Protein AF-A0A7X2PE80-F1 (afdb_monomer_lite)

pLDDT: mean 79.37, std 17.69, range [38.81, 95.81]

Structure (mmCIF, N/CA/C/O backbone):
data_AF-A0A7X2PE80-F1
#
_entry.id   AF-A0A7X2PE80-F1
#
loop_
_atom_site.group_PDB
_atom_site.id
_atom_site.type_symbol
_atom_site.label_atom_id
_atom_site.label_alt_id
_atom_site.label_comp_id
_atom_site.label_asym_id
_atom_site.label_entity_id
_atom_site.label_seq_id
_atom_site.pdbx_PDB_ins_code
_atom_site.Cartn_x
_atom_site.Cartn_y
_atom_site.Cartn_z
_atom_site.occupancy
_atom_site.B_iso_or_equiv
_atom_site.auth_seq_id
_atom_site.auth_comp_id
_atom_site.auth_asym_id
_atom_site.auth_atom_id
_atom_site.pdbx_PDB_model_num
ATOM 1 N N . MET A 1 1 ? -13.802 -3.477 -2.730 1.00 52.91 1 MET A N 1
ATOM 2 C CA . MET A 1 1 ? -12.801 -4.207 -1.923 1.00 52.91 1 MET A CA 1
ATOM 3 C C . MET A 1 1 ? -12.568 -3.412 -0.656 1.00 52.91 1 MET A C 1
ATOM 5 O O . MET A 1 1 ? -12.223 -2.238 -0.759 1.00 52.91 1 MET A O 1
ATOM 9 N N . ASN A 1 2 ? -12.837 -4.025 0.496 1.00 75.94 2 ASN A N 1
ATOM 10 C CA . ASN A 1 2 ? -12.697 -3.391 1.804 1.00 75.94 2 ASN A CA 1
ATOM 11 C C . ASN A 1 2 ? -11.404 -3.899 2.444 1.00 75.94 2 ASN A C 1
ATOM 13 O O . ASN A 1 2 ? -11.182 -5.110 2.486 1.00 75.94 2 ASN A O 1
ATOM 17 N N . TYR A 1 3 ? -10.558 -2.972 2.879 1.00 88.06 3 TYR A N 1
ATOM 18 C CA . TYR A 1 3 ? -9.381 -3.260 3.692 1.00 88.06 3 TYR A CA 1
ATOM 19 C C . TYR A 1 3 ? -9.758 -3.207 5.168 1.00 88.06 3 TYR A C 1
AT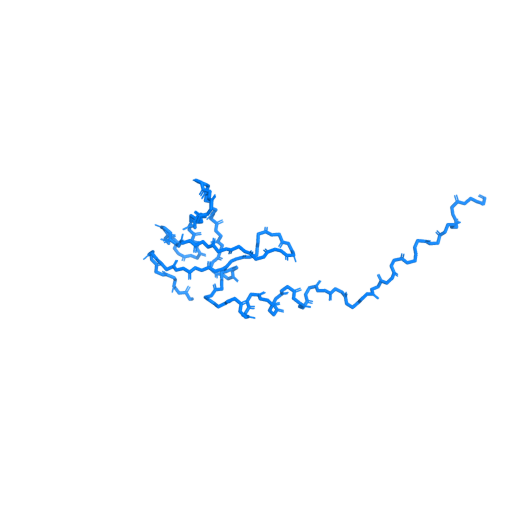OM 21 O O . TYR A 1 3 ? -10.705 -2.509 5.542 1.00 88.06 3 TYR A O 1
ATOM 29 N N . ASN A 1 4 ? -9.003 -3.913 6.002 1.00 91.12 4 ASN A N 1
ATOM 30 C CA . ASN A 1 4 ? -9.199 -3.909 7.444 1.00 91.12 4 ASN A CA 1
ATOM 31 C C . ASN A 1 4 ? -8.143 -3.034 8.126 1.00 91.12 4 ASN A C 1
ATOM 33 O O . ASN A 1 4 ? -6.996 -2.950 7.692 1.00 91.12 4 ASN A O 1
ATOM 37 N N . ILE A 1 5 ? -8.518 -2.387 9.231 1.00 93.06 5 ILE A N 1
ATOM 38 C CA . ILE A 1 5 ? -7.554 -1.668 10.071 1.00 93.06 5 ILE A CA 1
ATOM 39 C C . ILE A 1 5 ? -6.582 -2.694 10.673 1.00 93.06 5 ILE A C 1
ATOM 41 O O . ILE A 1 5 ? -7.007 -3.726 11.185 1.00 93.06 5 ILE A O 1
ATOM 45 N N . GLY A 1 6 ? -5.284 -2.413 10.589 1.00 92.56 6 GLY A N 1
ATOM 46 C CA . GLY A 1 6 ? -4.201 -3.320 10.973 1.00 92.56 6 GLY A CA 1
ATOM 47 C C . GLY A 1 6 ? -3.696 -4.218 9.840 1.00 92.56 6 GLY A C 1
ATOM 48 O O . GLY A 1 6 ? -2.687 -4.894 10.017 1.00 92.56 6 GLY A O 1
ATOM 49 N N . GLU A 1 7 ? -4.344 -4.213 8.671 1.00 93.00 7 GLU A N 1
ATOM 50 C CA . GLU A 1 7 ? -3.906 -5.000 7.516 1.00 93.00 7 GLU A CA 1
ATOM 51 C C . GLU A 1 7 ? -2.624 -4.417 6.905 1.00 93.00 7 GLU A C 1
ATOM 53 O O . GLU A 1 7 ? -2.481 -3.198 6.749 1.00 93.00 7 GLU A O 1
ATOM 58 N N . LEU A 1 8 ? -1.687 -5.300 6.551 1.00 93.25 8 LEU A N 1
ATOM 59 C CA . LEU A 1 8 ? -0.486 -4.942 5.805 1.00 93.25 8 LEU A CA 1
ATOM 60 C C . LEU A 1 8 ? -0.805 -4.906 4.316 1.00 93.25 8 LEU A C 1
ATOM 62 O O . LEU A 1 8 ? -1.289 -5.883 3.750 1.00 93.25 8 LEU A O 1
ATOM 66 N N . VAL A 1 9 ? -0.487 -3.785 3.685 1.00 93.50 9 VAL A N 1
ATOM 67 C CA . VAL A 1 9 ? -0.727 -3.552 2.265 1.00 93.50 9 VAL A CA 1
ATOM 68 C C . VAL A 1 9 ? 0.513 -2.976 1.596 1.00 93.50 9 VAL A C 1
ATOM 70 O O . VAL A 1 9 ? 1.395 -2.390 2.231 1.00 93.50 9 VAL A O 1
ATOM 73 N N . TYR A 1 10 ? 0.557 -3.128 0.283 1.00 92.12 10 TYR A N 1
ATOM 74 C CA . TYR A 1 10 ? 1.555 -2.552 -0.598 1.00 92.12 10 TYR A CA 1
ATOM 75 C C . TYR A 1 10 ? 0.908 -1.473 -1.453 1.00 92.12 10 TYR A C 1
ATOM 77 O O . TYR A 1 10 ? -0.235 -1.601 -1.894 1.00 92.12 10 TYR A O 1
ATOM 85 N N . PHE A 1 11 ? 1.645 -0.404 -1.711 1.00 91.19 11 PHE A N 1
ATOM 86 C CA . PHE A 1 11 ? 1.236 0.632 -2.645 1.00 91.19 11 PHE A CA 1
ATOM 87 C C . PHE A 1 11 ? 2.438 1.096 -3.461 1.00 91.19 11 PHE A C 1
ATOM 89 O O . PHE A 1 11 ? 3.594 0.891 -3.087 1.00 91.19 11 PHE A O 1
ATOM 96 N N . ILE A 1 12 ? 2.145 1.707 -4.600 1.00 88.88 12 ILE A N 1
ATOM 97 C CA . ILE A 1 12 ? 3.147 2.285 -5.489 1.00 88.88 12 ILE A CA 1
ATOM 98 C C . ILE A 1 12 ? 3.314 3.747 -5.063 1.00 88.88 12 ILE A C 1
ATOM 100 O O . ILE A 1 12 ? 2.394 4.544 -5.244 1.00 88.88 12 ILE A O 1
ATOM 104 N N . GLU A 1 13 ? 4.440 4.077 -4.428 1.00 82.69 13 GLU A N 1
ATOM 105 C CA . GLU A 1 13 ? 4.722 5.427 -3.910 1.00 82.69 13 GLU A CA 1
ATOM 106 C C . GLU A 1 13 ? 5.049 6.398 -5.043 1.00 82.69 13 GLU A C 1
ATOM 108 O O . GLU A 1 13 ? 4.509 7.496 -5.111 1.00 82.69 13 GLU A O 1
ATOM 113 N N . ASN A 1 14 ? 5.875 5.933 -5.973 1.00 74.56 14 ASN A N 1
ATOM 114 C CA . ASN A 1 14 ? 6.195 6.579 -7.238 1.00 74.56 14 ASN A CA 1
ATOM 115 C C . ASN A 1 14 ? 6.067 5.528 -8.338 1.00 74.56 14 ASN A C 1
ATOM 117 O O . ASN A 1 14 ? 6.164 4.345 -8.028 1.00 74.56 14 ASN A O 1
ATOM 121 N N . ASN A 1 15 ? 5.938 5.929 -9.608 1.00 72.25 15 ASN A N 1
ATOM 122 C CA . ASN A 1 15 ? 5.765 5.029 -10.770 1.00 72.25 15 ASN A CA 1
ATOM 123 C C . ASN A 1 15 ? 6.777 3.858 -10.877 1.00 72.25 15 ASN A C 1
ATOM 125 O O . ASN A 1 15 ? 6.603 2.990 -11.727 1.00 72.25 15 ASN A O 1
ATOM 129 N N . LEU A 1 16 ? 7.822 3.827 -10.043 1.00 71.62 16 LEU A N 1
ATOM 130 C CA . LEU A 1 16 ? 8.822 2.766 -9.957 1.00 71.62 16 LEU A CA 1
ATOM 131 C C . LEU A 1 16 ? 8.918 2.031 -8.606 1.00 71.62 16 LEU A C 1
ATOM 133 O O . LEU A 1 16 ? 9.504 0.953 -8.576 1.00 71.62 16 LEU A O 1
ATOM 137 N N . SER A 1 17 ? 8.403 2.581 -7.503 1.00 80.81 17 SER A N 1
ATOM 138 C CA . SER A 1 17 ? 8.750 2.106 -6.153 1.00 80.81 17 SER A CA 1
ATOM 139 C C . SER A 1 17 ? 7.548 1.537 -5.413 1.00 80.81 17 SER A C 1
ATOM 141 O O . SER A 1 17 ? 6.549 2.230 -5.209 1.00 80.81 17 SER A O 1
ATOM 143 N N . LEU A 1 18 ? 7.673 0.284 -4.965 1.00 88.25 18 LEU A N 1
ATOM 144 C CA . LEU A 1 18 ? 6.737 -0.344 -4.035 1.00 88.25 18 LEU A CA 1
ATOM 145 C C . LEU A 1 18 ? 7.117 -0.020 -2.605 1.00 88.25 18 LEU A C 1
ATOM 147 O O . LEU A 1 18 ? 8.275 -0.155 -2.213 1.00 88.25 18 LEU A O 1
ATOM 151 N N . ARG A 1 19 ? 6.110 0.324 -1.812 1.00 90.50 19 ARG A N 1
ATOM 152 C CA . ARG A 1 19 ? 6.269 0.571 -0.388 1.00 90.50 19 ARG A CA 1
ATOM 153 C C . ARG A 1 19 ? 5.233 -0.209 0.405 1.00 90.50 19 ARG A C 1
ATOM 155 O O . ARG A 1 19 ? 4.090 -0.373 -0.022 1.00 90.50 19 ARG A O 1
ATOM 162 N N . LYS A 1 20 ? 5.661 -0.714 1.562 1.00 92.44 20 LYS A N 1
ATOM 163 C CA . LYS A 1 20 ? 4.823 -1.453 2.508 1.00 92.44 20 LYS A CA 1
ATOM 164 C C . LYS A 1 20 ? 4.264 -0.497 3.557 1.00 92.44 20 LYS A C 1
ATOM 166 O O . LYS A 1 20 ? 4.985 0.363 4.064 1.00 92.44 20 LYS A O 1
ATOM 171 N N . ALA A 1 21 ? 2.990 -0.650 3.891 1.00 93.88 21 ALA A N 1
ATOM 172 C CA . ALA A 1 21 ? 2.329 0.164 4.899 1.00 93.88 21 ALA A CA 1
ATOM 173 C C . ALA A 1 21 ? 1.221 -0.610 5.619 1.00 93.88 21 ALA A C 1
ATOM 175 O O . ALA A 1 21 ? 0.748 -1.639 5.139 1.00 93.88 21 ALA A O 1
ATOM 176 N N . THR A 1 22 ? 0.796 -0.091 6.766 1.00 95.81 22 THR A N 1
ATOM 177 C CA . THR A 1 22 ? -0.313 -0.650 7.545 1.00 95.81 22 THR A CA 1
ATOM 178 C C . THR A 1 22 ? -1.527 0.253 7.429 1.00 95.81 22 THR A C 1
ATOM 180 O O . THR A 1 22 ? -1.418 1.467 7.603 1.00 95.81 22 THR A O 1
ATOM 183 N N . VAL A 1 23 ? -2.696 -0.322 7.175 1.00 95.00 23 VAL A N 1
ATOM 184 C CA . VAL A 1 23 ? -3.958 0.422 7.165 1.00 95.00 23 VAL A CA 1
ATOM 185 C C . VAL A 1 23 ? -4.300 0.842 8.593 1.00 95.00 23 VAL A C 1
ATOM 187 O O . VAL A 1 23 ? -4.470 0.001 9.469 1.00 95.00 23 VAL A O 1
ATOM 190 N N . ILE A 1 24 ? -4.419 2.144 8.844 1.00 95.31 24 ILE A N 1
ATOM 191 C CA . ILE A 1 24 ? -4.782 2.684 10.168 1.00 95.31 24 ILE A CA 1
ATOM 192 C C . ILE A 1 24 ? -6.202 3.249 10.210 1.00 95.31 24 ILE A C 1
ATOM 194 O O . ILE A 1 24 ? -6.784 3.386 11.282 1.00 95.31 24 ILE A O 1
ATOM 198 N N . ARG A 1 25 ? -6.774 3.576 9.048 1.00 93.44 25 ARG A N 1
ATOM 199 C CA . ARG A 1 25 ? -8.139 4.088 8.928 1.00 93.44 25 ARG A CA 1
ATOM 200 C C . ARG A 1 25 ? -8.702 3.736 7.562 1.00 93.44 25 ARG A C 1
ATOM 202 O O . ARG A 1 25 ? -7.999 3.846 6.562 1.00 93.44 25 ARG A O 1
ATOM 209 N N . VAL A 1 26 ? -9.983 3.396 7.524 1.00 92.69 26 VAL A N 1
ATOM 210 C CA . VAL A 1 26 ? -10.741 3.182 6.289 1.00 92.69 26 VAL A CA 1
ATOM 211 C C . VAL A 1 26 ? -11.948 4.110 6.306 1.00 92.69 26 VAL A C 1
ATOM 213 O O . VAL A 1 26 ? -12.656 4.199 7.305 1.00 92.69 26 VAL A O 1
ATOM 216 N N . SER A 1 27 ? -12.148 4.841 5.216 1.00 90.56 27 SER A N 1
ATOM 217 C CA . SER A 1 27 ? -13.222 5.813 5.037 1.00 90.56 27 SER A CA 1
ATOM 218 C C . SER A 1 27 ? -13.791 5.667 3.629 1.00 90.56 27 SER A C 1
ATOM 220 O O . SER A 1 27 ? -13.340 6.323 2.689 1.0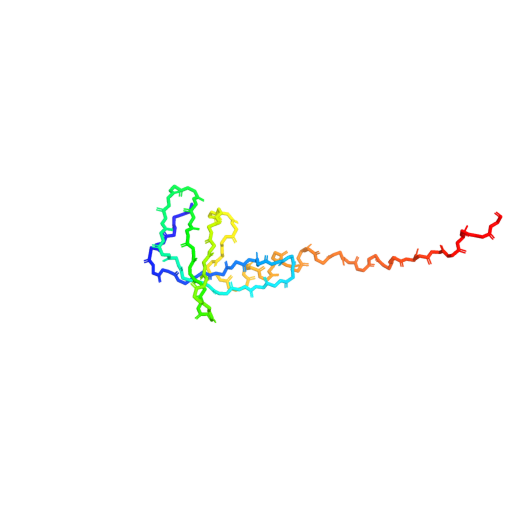0 90.56 27 SER A O 1
ATOM 222 N N . G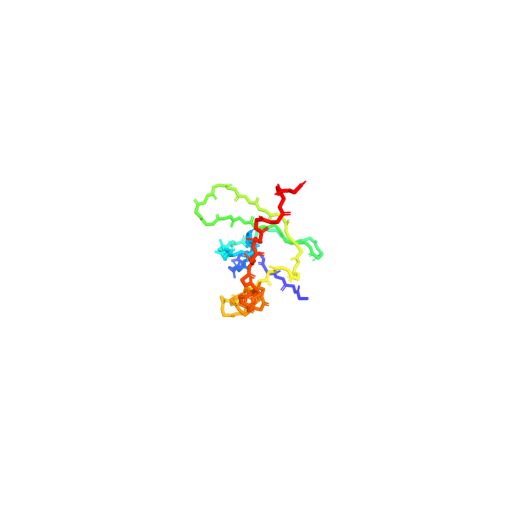LY A 1 28 ? -14.770 4.774 3.476 1.00 88.25 28 GLY A N 1
ATOM 223 C CA . GLY A 1 28 ? -15.372 4.459 2.179 1.00 88.25 28 GLY A CA 1
ATOM 224 C C . GLY A 1 28 ? -14.341 3.902 1.193 1.00 88.25 28 GLY A C 1
ATOM 225 O O . GLY A 1 28 ? -13.791 2.821 1.401 1.00 88.25 28 GLY A O 1
ATOM 226 N N . GLU A 1 29 ? -14.070 4.653 0.123 1.00 90.25 29 GLU A N 1
ATOM 227 C CA . GLU A 1 29 ? -13.091 4.292 -0.915 1.00 90.25 29 GLU A CA 1
ATOM 228 C C . GLU A 1 29 ? -11.649 4.708 -0.600 1.00 90.25 29 GLU A C 1
ATOM 230 O O . GLU A 1 29 ? -10.755 4.453 -1.410 1.00 90.25 29 GLU A O 1
ATOM 235 N N . PHE A 1 30 ? -11.420 5.385 0.525 1.00 91.25 30 PHE A N 1
ATOM 236 C CA . PHE A 1 30 ? -10.105 5.866 0.927 1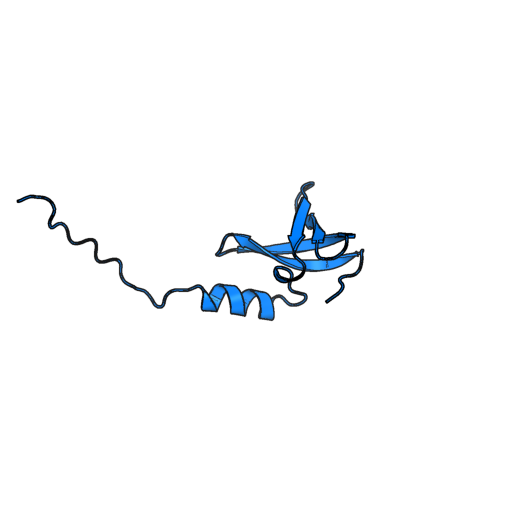.00 91.25 30 PHE A CA 1
ATOM 237 C C . PHE A 1 30 ? -9.594 5.096 2.140 1.00 91.25 30 PHE A C 1
ATOM 239 O O . PHE A 1 30 ? -10.321 4.896 3.113 1.00 91.25 30 PHE A O 1
ATOM 246 N N . CYS A 1 31 ? -8.315 4.735 2.122 1.00 93.56 31 CYS A N 1
ATOM 247 C CA . CYS A 1 31 ? -7.611 4.202 3.280 1.00 93.56 31 CYS A CA 1
ATOM 248 C C . CYS A 1 31 ? -6.436 5.104 3.635 1.00 93.56 31 CYS A C 1
ATOM 250 O O . CYS A 1 31 ? -5.650 5.489 2.767 1.00 93.56 31 CYS A O 1
ATOM 252 N N . THR A 1 32 ? -6.293 5.396 4.922 1.00 94.38 32 THR A N 1
ATOM 253 C CA . THR A 1 32 ? -5.088 6.010 5.468 1.00 94.38 32 THR A CA 1
ATOM 254 C C . THR A 1 32 ? -4.135 4.908 5.894 1.00 94.38 32 THR A C 1
ATOM 256 O O . THR A 1 32 ? -4.487 4.020 6.675 1.00 94.38 32 THR A O 1
ATOM 259 N N . LEU A 1 33 ? -2.922 4.987 5.374 1.00 95.06 33 LEU A N 1
ATOM 260 C CA . LEU A 1 33 ? -1.832 4.072 5.625 1.00 95.06 33 LEU A CA 1
ATOM 261 C C . LEU A 1 33 ? -0.779 4.753 6.490 1.00 95.06 33 LEU A C 1
ATOM 263 O O . LEU A 1 33 ? -0.495 5.938 6.312 1.00 95.06 33 LEU A O 1
ATOM 267 N N . LYS A 1 34 ? -0.153 3.981 7.369 1.00 94.94 34 LYS A N 1
ATOM 268 C CA . LYS A 1 34 ? 1.042 4.372 8.112 1.00 94.94 34 LYS A CA 1
ATOM 269 C C . LYS A 1 34 ? 2.244 3.619 7.561 1.00 94.94 34 LYS A C 1
ATOM 271 O O . LYS A 1 34 ? 2.180 2.399 7.396 1.00 94.94 34 LYS A O 1
ATOM 276 N N . PHE A 1 35 ? 3.323 4.337 7.266 1.00 92.56 35 PHE A N 1
ATOM 277 C CA . PHE A 1 35 ? 4.560 3.711 6.805 1.00 92.56 35 PHE A CA 1
ATOM 278 C C . PHE A 1 35 ? 5.197 2.905 7.941 1.00 92.56 35 PHE A C 1
ATOM 280 O O . PHE A 1 35 ? 5.122 3.305 9.102 1.00 92.56 35 PHE A O 1
ATOM 287 N N . LEU A 1 36 ? 5.814 1.766 7.617 1.00 88.75 36 LEU A N 1
ATOM 288 C CA . LEU A 1 36 ? 6.530 0.974 8.624 1.00 88.75 36 LEU A CA 1
ATOM 289 C C . LEU A 1 36 ? 7.864 1.634 9.003 1.00 88.75 36 LEU A C 1
ATOM 291 O O . LEU A 1 36 ? 8.222 1.657 10.175 1.00 88.75 36 LEU A O 1
ATOM 295 N N . ASP A 1 37 ? 8.558 2.219 8.025 1.00 87.75 37 ASP A N 1
ATOM 296 C CA . ASP A 1 37 ? 9.925 2.738 8.193 1.00 87.75 37 ASP A CA 1
ATOM 297 C C . ASP A 1 37 ? 9.974 4.223 8.591 1.00 87.75 37 ASP A C 1
ATOM 299 O O . ASP A 1 37 ? 11.041 4.827 8.681 1.00 87.75 37 ASP A O 1
ATOM 303 N N . SER A 1 38 ? 8.824 4.884 8.736 1.00 87.69 38 SER A N 1
ATOM 304 C CA . SER A 1 38 ? 8.761 6.327 8.992 1.00 87.69 38 SER A CA 1
ATOM 305 C C . SER A 1 38 ? 7.517 6.685 9.797 1.00 87.69 38 SER A C 1
ATOM 307 O O . SER A 1 38 ? 6.484 6.037 9.666 1.00 87.69 38 SER A O 1
ATOM 309 N N . LEU A 1 39 ? 7.565 7.777 10.568 1.00 86.12 39 LEU A N 1
ATOM 310 C CA . LEU A 1 39 ? 6.383 8.299 11.277 1.00 86.12 39 LEU A CA 1
ATOM 311 C C . LEU A 1 39 ? 5.297 8.881 10.348 1.00 86.12 39 LEU A C 1
ATOM 313 O O . LEU A 1 39 ? 4.240 9.289 10.824 1.00 86.12 39 LEU A O 1
ATOM 317 N N . GLY A 1 40 ? 5.550 8.929 9.040 1.00 89.62 40 GLY A N 1
ATOM 318 C CA . GLY A 1 40 ? 4.612 9.438 8.048 1.00 89.62 40 GLY A CA 1
ATOM 319 C C . GLY A 1 40 ? 3.453 8.488 7.738 1.00 89.62 40 GLY A C 1
ATOM 320 O O . GLY A 1 40 ? 3.457 7.296 8.059 1.00 89.62 40 GLY A O 1
ATOM 321 N N . GLY A 1 41 ? 2.462 9.037 7.048 1.00 92.12 41 GLY A N 1
ATOM 322 C CA . GLY A 1 41 ? 1.344 8.287 6.503 1.00 92.12 41 GLY A CA 1
ATOM 323 C C . GLY A 1 41 ? 0.800 8.947 5.246 1.00 92.12 41 GLY A C 1
ATOM 324 O O . GLY A 1 41 ? 1.116 10.096 4.940 1.00 92.12 41 GLY A O 1
ATOM 325 N N . ILE A 1 42 ? -0.019 8.207 4.511 1.00 93.06 42 ILE A N 1
ATOM 326 C CA . ILE A 1 42 ? -0.639 8.671 3.271 1.00 93.06 42 ILE A CA 1
ATOM 327 C C . ILE A 1 42 ? -2.075 8.177 3.199 1.00 93.06 42 ILE A C 1
ATOM 329 O O . ILE A 1 42 ? -2.382 7.085 3.665 1.00 93.06 42 ILE A O 1
ATOM 333 N N . THR A 1 43 ? -2.964 8.966 2.601 1.00 93.69 43 THR A N 1
ATOM 334 C CA . THR A 1 43 ? -4.324 8.517 2.292 1.00 93.69 43 THR A CA 1
ATOM 335 C C . THR A 1 43 ? -4.440 8.253 0.799 1.00 93.69 43 THR A C 1
ATOM 337 O O . THR A 1 43 ? -4.164 9.135 -0.010 1.00 93.69 43 THR A O 1
ATOM 340 N N . LEU A 1 44 ? -4.832 7.034 0.434 1.00 92.44 44 LEU A N 1
ATOM 341 C CA . LEU A 1 44 ? -4.956 6.583 -0.952 1.00 92.44 44 LEU A CA 1
ATOM 342 C C . LEU A 1 44 ? -6.318 5.941 -1.196 1.00 92.44 44 LEU A C 1
ATOM 344 O O . LEU A 1 44 ? -6.985 5.488 -0.269 1.00 92.44 44 LEU A O 1
ATOM 348 N N . ARG A 1 45 ? -6.721 5.879 -2.469 1.00 91.31 45 ARG A N 1
ATOM 349 C CA . ARG A 1 45 ? -7.882 5.087 -2.886 1.00 91.31 45 ARG A CA 1
ATOM 350 C C . ARG A 1 45 ? -7.602 3.596 -2.747 1.00 91.31 45 ARG A C 1
ATOM 352 O O . ARG A 1 45 ? -6.505 3.146 -3.074 1.00 91.31 45 ARG A O 1
ATOM 359 N N . ASN A 1 46 ? -8.638 2.835 -2.408 1.00 89.62 46 ASN A N 1
ATOM 360 C CA . ASN A 1 46 ? -8.596 1.376 -2.298 1.00 89.62 46 ASN A CA 1
ATOM 361 C C . ASN A 1 46 ? -8.063 0.713 -3.580 1.00 89.62 46 ASN A C 1
ATOM 363 O O . ASN A 1 46 ? -7.371 -0.292 -3.506 1.00 89.62 46 ASN A O 1
ATOM 367 N N . SER A 1 47 ? -8.319 1.299 -4.754 1.00 89.44 47 SER A N 1
ATOM 368 C CA . SER A 1 47 ? -7.836 0.785 -6.044 1.00 89.44 47 SER A CA 1
ATOM 369 C C . SER A 1 47 ? -6.319 0.867 -6.248 1.00 89.44 47 SER A C 1
ATOM 371 O O . SER A 1 47 ? -5.805 0.249 -7.174 1.00 89.44 47 SER A O 1
ATOM 373 N N . ARG A 1 48 ? -5.598 1.644 -5.429 1.00 88.38 48 ARG A N 1
ATOM 374 C CA . ARG A 1 48 ? -4.133 1.786 -5.499 1.00 88.38 48 ARG A CA 1
ATOM 375 C C . ARG A 1 48 ? -3.392 0.907 -4.492 1.00 88.38 48 ARG A C 1
ATOM 377 O O . ARG A 1 48 ? -2.168 0.986 -4.408 1.00 88.38 48 ARG A O 1
ATOM 384 N N . LEU A 1 49 ? -4.130 0.122 -3.717 1.00 91.12 49 LEU A N 1
ATOM 385 C CA . LEU A 1 49 ? -3.595 -0.750 -2.686 1.00 91.12 49 LEU A CA 1
ATOM 386 C C . LEU A 1 49 ? -3.579 -2.186 -3.195 1.00 91.12 49 LEU A C 1
ATOM 388 O O . LEU A 1 49 ? -4.495 -2.637 -3.879 1.00 91.12 49 LEU A O 1
ATOM 392 N N . TYR A 1 50 ? -2.547 -2.920 -2.814 1.00 91.69 50 TYR A N 1
ATOM 393 C CA . TYR A 1 50 ? -2.343 -4.308 -3.196 1.00 91.69 50 TYR A CA 1
ATOM 394 C C . TYR A 1 50 ? -2.070 -5.118 -1.933 1.00 91.69 50 TYR A C 1
ATOM 396 O O . TYR A 1 50 ? -1.284 -4.702 -1.085 1.00 91.69 50 TYR A O 1
ATOM 404 N N . ARG A 1 51 ? -2.734 -6.265 -1.783 1.00 90.25 51 ARG A N 1
ATOM 405 C CA . ARG A 1 51 ? -2.470 -7.181 -0.659 1.00 90.25 51 ARG A CA 1
ATOM 406 C C . ARG A 1 51 ? -1.149 -7.916 -0.844 1.00 90.25 51 ARG A C 1
ATOM 408 O O . ARG A 1 51 ? -0.395 -8.089 0.107 1.00 90.25 51 ARG A O 1
ATOM 415 N N . ASP A 1 52 ? -0.850 -8.258 -2.092 1.00 88.94 52 ASP A N 1
ATOM 416 C CA . ASP A 1 52 ? 0.330 -9.015 -2.470 1.00 88.94 52 ASP A CA 1
ATOM 417 C C . ASP A 1 52 ? 1.335 -8.164 -3.241 1.00 88.94 52 ASP A C 1
ATOM 419 O O . ASP A 1 52 ? 0.994 -7.415 -4.162 1.00 88.94 52 ASP A O 1
ATOM 423 N N . LEU A 1 53 ? 2.611 -8.363 -2.915 1.00 86.06 53 LEU A N 1
ATOM 424 C CA . LEU A 1 53 ? 3.731 -7.731 -3.606 1.00 86.06 53 LEU A CA 1
ATOM 425 C C . LEU A 1 53 ? 3.747 -8.108 -5.098 1.00 86.06 53 LEU A C 1
ATOM 427 O O . LEU A 1 53 ? 3.944 -7.240 -5.944 1.00 86.06 53 LEU A O 1
ATOM 431 N N . LYS A 1 54 ? 3.437 -9.370 -5.433 1.00 85.12 54 LYS A N 1
ATOM 432 C CA . LYS A 1 54 ? 3.381 -9.862 -6.823 1.00 85.12 54 LYS A CA 1
ATOM 433 C C . LYS A 1 54 ? 2.375 -9.100 -7.683 1.00 85.12 54 LYS A C 1
ATOM 435 O O . LYS A 1 54 ? 2.625 -8.866 -8.864 1.00 85.12 54 LYS A O 1
ATOM 440 N N . ASP A 1 55 ? 1.225 -8.736 -7.123 1.00 84.75 55 ASP A N 1
ATOM 441 C CA . ASP A 1 55 ? 0.207 -8.003 -7.876 1.00 84.75 55 ASP A CA 1
ATOM 442 C C . ASP A 1 55 ? 0.616 -6.553 -8.098 1.00 84.75 55 ASP A C 1
ATOM 444 O O . ASP A 1 55 ? 0.416 -6.012 -9.187 1.00 84.75 55 ASP A O 1
ATOM 448 N N . ALA A 1 56 ? 1.284 -5.961 -7.114 1.00 84.69 56 ALA A N 1
ATOM 449 C CA . ALA A 1 56 ? 1.833 -4.624 -7.231 1.00 84.69 56 ALA A CA 1
ATOM 450 C C . ALA A 1 56 ? 2.987 -4.563 -8.262 1.00 84.69 56 ALA A C 1
ATOM 452 O O . ALA A 1 56 ? 3.042 -3.653 -9.093 1.00 84.69 56 ALA A O 1
ATOM 453 N N . GLU A 1 57 ? 3.863 -5.574 -8.295 1.00 83.56 57 GLU A N 1
ATOM 454 C CA . GLU A 1 57 ? 4.947 -5.699 -9.283 1.00 83.56 57 GLU A CA 1
ATOM 455 C C . GLU A 1 57 ? 4.437 -5.824 -10.721 1.00 83.56 57 GLU A C 1
ATOM 457 O O . GLU A 1 57 ? 5.028 -5.251 -11.641 1.00 83.56 57 GLU A O 1
ATOM 462 N N . LYS A 1 58 ? 3.328 -6.544 -10.945 1.00 83.25 58 LYS A N 1
ATOM 463 C CA . LYS A 1 58 ? 2.704 -6.633 -12.277 1.00 83.25 58 LYS A CA 1
ATOM 464 C C . LYS A 1 58 ? 2.329 -5.252 -12.807 1.00 83.25 58 LYS A C 1
ATOM 466 O O . LYS A 1 58 ? 2.440 -5.020 -14.008 1.00 83.25 58 LYS A O 1
ATOM 471 N N . VAL A 1 59 ? 1.890 -4.343 -11.938 1.00 79.62 59 VAL A N 1
ATOM 472 C CA . VAL A 1 59 ? 1.486 -2.987 -12.331 1.00 79.62 59 VAL A CA 1
ATOM 473 C C . VAL A 1 59 ? 2.701 -2.135 -12.696 1.00 79.62 59 VAL A C 1
ATOM 475 O O . VAL A 1 59 ? 2.682 -1.484 -13.738 1.00 79.62 59 VAL A O 1
ATOM 478 N N . ILE A 1 60 ? 3.791 -2.214 -11.926 1.00 77.50 60 ILE A N 1
ATOM 479 C CA . ILE A 1 60 ? 5.046 -1.514 -12.255 1.00 77.50 60 ILE A CA 1
ATOM 480 C C . ILE A 1 60 ? 5.657 -2.048 -13.556 1.00 77.50 60 ILE A C 1
ATOM 482 O O . ILE A 1 60 ? 6.062 -1.268 -14.416 1.00 77.50 60 ILE A O 1
ATOM 486 N N . ASN A 1 61 ? 5.682 -3.369 -13.753 1.00 67.94 61 ASN A N 1
ATOM 487 C CA . ASN A 1 61 ? 6.259 -3.966 -14.960 1.00 67.94 61 ASN A CA 1
ATOM 488 C C . ASN A 1 61 ? 5.438 -3.684 -16.225 1.00 67.94 61 ASN A C 1
ATOM 490 O O . ASN A 1 61 ? 6.020 -3.564 -17.298 1.00 67.94 61 ASN A O 1
ATOM 494 N N . ARG A 1 62 ? 4.113 -3.512 -16.114 1.00 63.66 62 ARG A N 1
ATOM 495 C CA . ARG A 1 62 ? 3.273 -3.035 -17.230 1.00 63.66 62 ARG A CA 1
ATOM 496 C C . ARG A 1 62 ? 3.558 -1.578 -17.601 1.00 63.66 62 ARG A C 1
ATOM 498 O O . ARG A 1 62 ? 3.311 -1.189 -18.736 1.00 63.66 62 ARG A O 1
ATOM 505 N N . GLY A 1 63 ? 4.060 -0.792 -16.648 1.00 54.12 63 GLY A N 1
ATOM 506 C CA . GLY A 1 63 ? 4.456 0.602 -16.828 1.00 54.12 63 GLY A CA 1
ATOM 507 C C . GLY A 1 63 ? 5.872 0.792 -17.364 1.00 54.12 63 GLY A C 1
ATOM 508 O O . GLY A 1 63 ? 6.230 1.928 -17.662 1.00 54.12 63 GLY A O 1
ATOM 509 N N . LYS A 1 64 ? 6.673 -0.273 -17.532 1.00 45.47 64 LYS A N 1
ATOM 510 C CA . LYS A 1 64 ? 7.881 -0.181 -18.356 1.00 45.47 64 LYS A CA 1
ATOM 511 C C . LYS A 1 64 ? 7.405 0.046 -19.791 1.00 45.47 64 LYS A C 1
ATOM 513 O O . LYS A 1 64 ? 6.863 -0.896 -20.377 1.00 45.47 64 LYS A O 1
ATOM 518 N N . PRO A 1 65 ? 7.596 1.228 -20.410 1.00 45.19 65 PRO A N 1
ATOM 519 C CA . PRO A 1 65 ? 7.675 1.213 -21.855 1.00 45.19 65 PRO A CA 1
ATOM 520 C C . PRO A 1 65 ? 8.766 0.187 -22.175 1.00 45.19 65 PRO A C 1
ATOM 522 O O . PRO A 1 65 ? 9.883 0.292 -21.663 1.00 45.19 65 PRO A O 1
ATOM 525 N N . VAL A 1 66 ? 8.439 -0.831 -22.977 1.00 48.81 66 VAL A N 1
ATOM 526 C CA . VAL A 1 66 ? 9.451 -1.477 -23.822 1.00 48.81 66 VAL A CA 1
ATOM 527 C C . VAL A 1 66 ? 10.304 -0.330 -24.329 1.00 48.81 66 VAL A C 1
ATOM 529 O O . VAL A 1 66 ? 9.731 0.595 -24.902 1.00 48.81 66 VAL A O 1
ATOM 532 N N . SER A 1 67 ? 11.589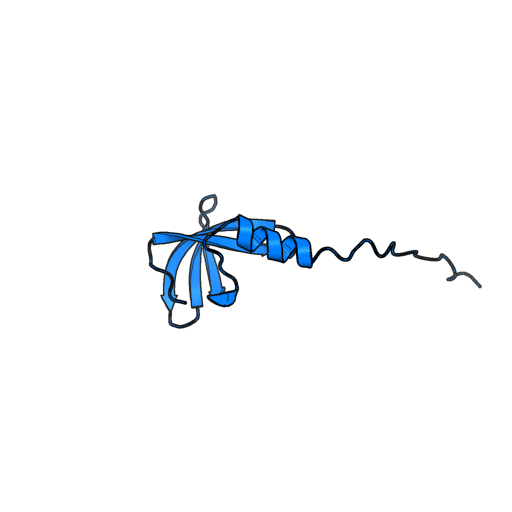 -0.323 -23.983 1.00 49.06 67 SER A N 1
ATOM 533 C CA . SER A 1 67 ? 12.563 0.707 -24.330 1.00 49.06 67 SER A CA 1
ATOM 534 C C . SER A 1 67 ? 12.203 1.402 -25.646 1.00 49.06 67 SER A C 1
ATOM 536 O O . SER A 1 67 ? 12.554 0.928 -26.724 1.00 49.06 67 SER A O 1
ATOM 538 N N . ARG A 1 68 ? 11.495 2.535 -25.579 1.00 42.97 68 ARG A N 1
ATOM 539 C CA . ARG A 1 68 ? 11.643 3.534 -26.621 1.00 42.97 68 ARG A CA 1
ATOM 540 C C . ARG A 1 68 ? 12.936 4.197 -26.235 1.00 42.97 68 ARG A C 1
ATOM 542 O O . ARG A 1 68 ? 12.958 5.016 -25.320 1.00 42.97 68 ARG A O 1
ATOM 549 N N . SER A 1 69 ? 14.016 3.743 -26.854 1.00 38.81 69 SER A N 1
ATOM 550 C CA . SER A 1 69 ? 15.208 4.550 -27.026 1.00 38.81 69 SER A CA 1
ATOM 551 C C . SER A 1 69 ? 14.715 5.946 -27.401 1.00 38.81 69 SER A C 1
ATOM 553 O O . SER A 1 69 ? 14.189 6.139 -28.495 1.00 38.81 69 SER A O 1
ATOM 555 N N . TYR A 1 70 ? 14.750 6.892 -26.463 1.00 41.66 70 TYR A N 1
ATOM 556 C CA . TYR A 1 70 ? 14.616 8.293 -26.818 1.00 41.66 70 TYR A CA 1
ATOM 557 C C . TYR A 1 70 ? 15.905 8.614 -27.566 1.00 41.66 70 TYR A C 1
ATOM 559 O O . T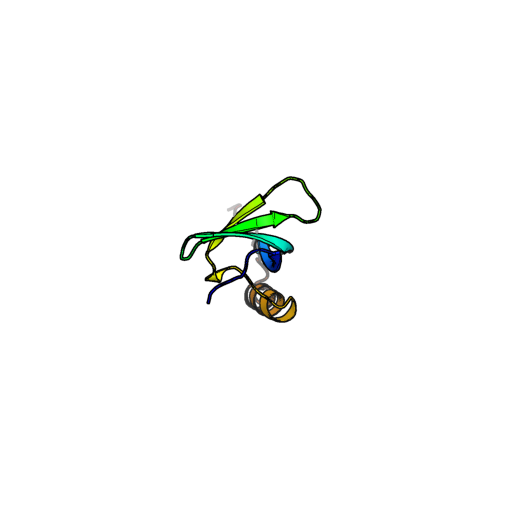YR A 1 70 ? 16.917 8.967 -26.967 1.00 41.66 70 TYR A O 1
ATOM 567 N N . SER A 1 71 ? 15.888 8.392 -28.879 1.00 45.38 71 SER A N 1
ATOM 568 C CA . SER A 1 71 ? 16.848 8.991 -29.790 1.00 45.38 71 SER A CA 1
ATOM 569 C C . SER A 1 71 ? 16.576 10.491 -29.754 1.00 45.38 71 SER A C 1
ATOM 571 O O . SER A 1 71 ? 15.738 10.995 -30.494 1.00 45.38 71 SER A O 1
ATOM 573 N N . ILE A 1 72 ? 17.219 11.200 -28.829 1.00 46.38 72 ILE A N 1
ATOM 574 C CA . ILE A 1 72 ? 17.430 12.639 -28.976 1.00 46.38 72 ILE A CA 1
ATOM 575 C C . ILE A 1 72 ? 18.359 12.775 -30.186 1.00 46.38 72 ILE A C 1
ATOM 577 O O . ILE A 1 72 ? 19.553 12.495 -30.082 1.00 46.38 72 ILE A O 1
ATOM 581 N N . SER A 1 73 ? 17.801 13.087 -31.359 1.00 54.84 73 SER A N 1
ATOM 582 C CA . SER A 1 73 ? 18.604 13.503 -32.505 1.00 54.84 73 SER A CA 1
ATOM 583 C C . SER A 1 73 ? 18.988 14.968 -32.303 1.00 54.84 73 SER A C 1
ATOM 585 O O . SER A 1 73 ? 18.153 15.815 -31.979 1.00 54.84 73 SER A O 1
ATOM 587 N N . TYR A 1 74 ? 20.282 15.262 -32.421 1.00 49.78 74 TYR A N 1
ATOM 588 C CA . TYR A 1 74 ? 20.822 16.619 -32.335 1.00 49.78 74 TYR A CA 1
ATOM 589 C C . TYR A 1 74 ? 20.593 17.376 -33.653 1.00 49.78 74 TYR A C 1
ATOM 591 O O . TYR A 1 74 ? 21.536 17.880 -34.249 1.00 49.78 74 TYR A O 1
ATOM 599 N N . ASP A 1 75 ? 19.343 17.482 -34.103 1.00 56.12 75 ASP A N 1
ATOM 600 C CA . ASP A 1 75 ? 19.002 18.206 -35.339 1.00 56.12 75 ASP A CA 1
ATOM 601 C C . ASP A 1 75 ? 18.618 19.680 -35.074 1.00 56.12 75 ASP A C 1
ATOM 603 O O . ASP A 1 75 ? 17.978 20.327 -35.895 1.00 56.12 75 ASP A O 1
ATOM 607 N N . TYR A 1 76 ? 19.013 20.236 -33.921 1.00 47.78 76 TYR A N 1
ATOM 608 C CA . TYR A 1 76 ? 18.761 21.631 -33.522 1.00 47.78 76 TYR A CA 1
ATOM 609 C C . TYR A 1 76 ? 19.998 22.528 -33.675 1.00 47.78 76 TYR A C 1
ATOM 611 O O . TYR A 1 76 ? 20.331 23.279 -32.766 1.00 47.78 76 TYR A O 1
ATOM 619 N N . LEU A 1 77 ? 20.696 22.453 -34.809 1.00 51.00 77 LEU A N 1
ATOM 620 C CA . LEU A 1 77 ? 21.699 23.443 -35.228 1.00 51.00 77 LEU A CA 1
ATOM 621 C C . LEU A 1 77 ? 21.740 23.483 -36.765 1.00 51.00 77 LEU A C 1
ATOM 623 O O . LEU A 1 77 ? 22.608 22.869 -37.384 1.00 51.00 77 LEU A O 1
ATOM 627 N N . GLY A 1 78 ? 20.766 24.167 -37.368 1.00 49.81 78 GLY A N 1
ATOM 628 C CA . GLY A 1 78 ? 20.705 24.479 -38.798 1.00 49.81 78 GLY A CA 1
ATOM 629 C C . GLY A 1 78 ? 20.347 25.939 -39.005 1.00 49.81 78 GLY A C 1
ATOM 630 O O . GLY A 1 78 ? 19.487 26.426 -38.235 1.00 49.81 78 GLY A O 1
#

Radius of gyration: 17.55 Å; chains: 1; bounding box: 37×34×50 Å

Organism: NCBI:txid2606638

Sequence (78 aa):
MNYNIGELVYFIENNLSLRKATVIRVSGEFCTLKFLDSLGGITLRNSRLYRDLKDAEKVINRGKPVSRSYSISYDYLG

Foldseek 3Di:
DDDDQQQWKWFDPDLADIFIWGFHDDDPQKTWTAGPVDRDIDIDGPVRIGNDPVVNVVSSVVPPDPDPPPPPDPPPDD

Secondary structure (DSSP, 8-state):
-PPPTT-EEEEEEETTEEEEEEEEEEETTEEEEEESSSS-EEEEEGGGEESSHHHHHHHHHHTS-S------------